Protein AF-A0AAJ2A4G5-F1 (afdb_monomer_lite)

Structure (mmCIF, N/CA/C/O backbone):
data_AF-A0AAJ2A4G5-F1
#
_entry.id   AF-A0AAJ2A4G5-F1
#
loop_
_atom_site.group_PDB
_atom_site.id
_atom_site.type_symbol
_atom_site.label_atom_id
_atom_site.label_alt_id
_atom_site.label_comp_id
_atom_site.label_asym_id
_atom_site.label_entity_id
_atom_site.label_seq_id
_atom_site.pdbx_PDB_ins_code
_atom_site.Cartn_x
_atom_site.Cartn_y
_atom_site.Cartn_z
_atom_site.occupancy
_atom_site.B_iso_or_equiv
_atom_site.auth_seq_id
_atom_site.auth_comp_id
_atom_site.auth_asym_id
_atom_site.auth_atom_id
_atom_site.pdbx_PDB_model_num
ATOM 1 N N . MET A 1 1 ? -7.923 -30.912 -1.054 1.00 37.38 1 MET A N 1
ATOM 2 C CA . MET A 1 1 ? -8.876 -29.777 -1.069 1.00 37.38 1 MET A CA 1
ATOM 3 C C . MET A 1 1 ? -8.161 -28.549 -1.605 1.00 37.38 1 MET A C 1
ATOM 5 O O . MET A 1 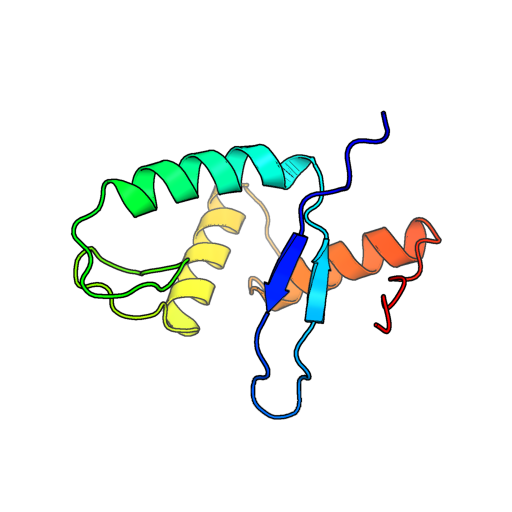1 ? -7.228 -28.082 -0.969 1.00 37.38 1 MET A O 1
ATOM 9 N N . GLY A 1 2 ? -8.506 -28.090 -2.811 1.00 46.69 2 GLY A N 1
ATOM 10 C CA . GLY A 1 2 ? -7.852 -26.931 -3.421 1.00 46.69 2 GLY A CA 1
ATOM 11 C C . GLY A 1 2 ? -8.193 -25.661 -2.647 1.00 46.69 2 GLY A C 1
ATOM 12 O O . GLY A 1 2 ? -9.354 -25.268 -2.614 1.00 46.69 2 GLY A O 1
ATOM 13 N N . SER A 1 3 ? -7.201 -25.038 -2.011 1.00 57.78 3 SER A N 1
ATOM 14 C CA . SER A 1 3 ? -7.369 -23.714 -1.410 1.00 57.78 3 SER A CA 1
ATOM 15 C C . SER A 1 3 ? -7.689 -22.726 -2.532 1.00 57.78 3 SER A C 1
ATOM 17 O O . SER A 1 3 ? -6.828 -22.393 -3.352 1.00 57.78 3 SER A O 1
ATOM 19 N N . ALA A 1 4 ? -8.956 -22.330 -2.642 1.00 71.19 4 ALA A N 1
ATOM 20 C CA . ALA A 1 4 ? -9.364 -21.306 -3.588 1.00 71.19 4 ALA A CA 1
ATOM 21 C C . ALA A 1 4 ? -8.595 -20.022 -3.251 1.00 71.19 4 ALA A C 1
ATOM 23 O O . ALA A 1 4 ? -8.615 -19.572 -2.104 1.00 71.19 4 ALA A O 1
ATOM 24 N N . ARG A 1 5 ? -7.895 -19.439 -4.237 1.00 80.25 5 ARG A N 1
ATOM 25 C CA . ARG A 1 5 ? -7.162 -18.184 -4.017 1.00 80.25 5 ARG A CA 1
ATOM 26 C C . ARG A 1 5 ? -8.133 -17.136 -3.468 1.00 80.25 5 ARG A C 1
ATOM 28 O O . ARG A 1 5 ? -9.171 -16.924 -4.102 1.00 80.25 5 ARG A O 1
ATOM 35 N N . PRO A 1 6 ? -7.812 -16.467 -2.346 1.00 89.69 6 PRO A N 1
ATOM 36 C CA . PRO A 1 6 ? -8.634 -15.382 -1.838 1.00 89.69 6 PRO A CA 1
ATOM 37 C C . PRO A 1 6 ? -8.846 -14.324 -2.920 1.00 89.69 6 PRO A C 1
ATOM 39 O O . PRO A 1 6 ? -7.968 -14.070 -3.745 1.00 89.69 6 PRO A O 1
ATOM 42 N N . THR A 1 7 ? -10.017 -13.700 -2.935 1.00 90.88 7 THR A N 1
ATOM 43 C CA . THR A 1 7 ? -10.351 -12.675 -3.928 1.00 90.88 7 THR A CA 1
ATOM 44 C C . THR A 1 7 ? -10.978 -11.472 -3.244 1.00 90.88 7 THR A C 1
ATOM 46 O O . THR A 1 7 ? -11.808 -11.660 -2.356 1.00 90.88 7 THR A O 1
ATOM 49 N N . ILE A 1 8 ? -10.684 -10.266 -3.723 1.00 89.19 8 ILE A N 1
ATOM 50 C CA . ILE A 1 8 ? -11.461 -9.064 -3.394 1.00 89.19 8 ILE A CA 1
ATOM 51 C C . ILE A 1 8 ? -12.547 -8.836 -4.447 1.00 89.19 8 ILE A C 1
ATOM 53 O O . ILE A 1 8 ? -12.334 -9.097 -5.634 1.00 89.19 8 ILE A O 1
ATOM 57 N N . PHE A 1 9 ? -13.704 -8.333 -4.026 1.00 90.19 9 PHE A N 1
ATOM 58 C CA . PHE A 1 9 ? -14.719 -7.825 -4.943 1.00 90.19 9 PHE A CA 1
ATOM 59 C C . PHE A 1 9 ? -14.536 -6.317 -5.092 1.00 90.19 9 PHE A C 1
ATOM 61 O O . PHE A 1 9 ? -14.483 -5.596 -4.100 1.00 90.19 9 PHE A O 1
ATOM 68 N N . ALA A 1 10 ? -14.379 -5.857 -6.328 1.00 88.00 10 ALA A N 1
ATOM 69 C CA . ALA A 1 10 ? -14.335 -4.442 -6.650 1.00 88.00 10 ALA A CA 1
ATOM 70 C C . ALA A 1 10 ? -15.644 -4.069 -7.340 1.00 88.00 10 ALA A C 1
ATOM 72 O O . ALA A 1 10 ? -15.914 -4.574 -8.434 1.00 88.00 10 ALA A O 1
ATOM 73 N N . ASP A 1 11 ? -16.416 -3.183 -6.711 1.00 88.12 11 ASP A N 1
ATOM 74 C CA . ASP A 1 11 ? -17.655 -2.653 -7.273 1.00 88.12 11 ASP A CA 1
ATOM 75 C C . ASP A 1 11 ? -17.419 -1.886 -8.579 1.00 88.12 11 ASP A C 1
ATOM 77 O O . ASP A 1 11 ? -16.303 -1.461 -8.914 1.00 88.12 11 ASP A O 1
ATOM 81 N N . LYS A 1 12 ? -18.505 -1.698 -9.334 1.00 90.44 12 LYS A N 1
ATOM 82 C CA . LYS A 1 12 ? -18.498 -0.866 -10.537 1.00 90.44 12 LYS A CA 1
ATOM 83 C C . LYS A 1 12 ? -18.083 0.561 -10.167 1.00 90.44 12 LYS A C 1
ATOM 85 O O . LYS A 1 12 ? -18.635 1.161 -9.251 1.00 90.44 12 LYS A O 1
ATOM 90 N N . HIS A 1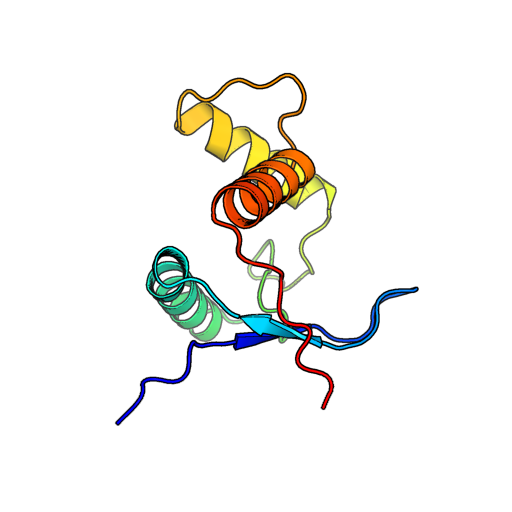 13 ? -17.149 1.130 -10.924 1.00 83.38 13 HIS A N 1
ATOM 91 C CA . HIS A 1 13 ? -16.704 2.508 -10.727 1.00 83.38 13 HIS A CA 1
ATOM 92 C C . HIS A 1 13 ? -16.391 3.176 -12.069 1.00 83.38 13 HIS A C 1
ATOM 94 O O . HIS A 1 13 ? -15.450 2.787 -12.771 1.00 83.38 13 HIS A O 1
ATOM 100 N N . GLY A 1 14 ? -17.193 4.180 -12.434 1.00 85.62 14 GLY A N 1
ATOM 101 C CA . GLY A 1 14 ? -17.143 4.810 -13.755 1.00 85.62 14 GLY A CA 1
ATOM 102 C C . GLY A 1 14 ? -17.315 3.776 -14.875 1.00 85.62 14 GLY A C 1
ATOM 103 O O . GLY A 1 14 ? -18.212 2.935 -14.826 1.00 85.62 14 GLY A O 1
ATOM 104 N N . ALA A 1 15 ? -16.409 3.795 -15.854 1.00 84.75 15 ALA A N 1
ATOM 105 C CA . ALA A 1 15 ? -16.381 2.836 -16.963 1.00 84.75 15 ALA A CA 1
ATOM 106 C C . ALA A 1 15 ? -15.918 1.413 -16.570 1.00 84.75 15 ALA A C 1
ATOM 108 O O . ALA A 1 15 ? -15.940 0.503 -17.397 1.00 84.75 15 ALA A O 1
ATOM 109 N N . ARG A 1 16 ? -15.458 1.188 -15.329 1.00 86.44 16 ARG A N 1
ATOM 110 C CA . ARG A 1 16 ? -14.971 -0.127 -14.884 1.00 86.44 16 ARG A CA 1
ATOM 111 C C . ARG A 1 16 ? -16.120 -0.958 -14.328 1.00 86.44 16 ARG A C 1
ATOM 113 O O . ARG A 1 16 ? -16.725 -0.565 -13.335 1.00 86.44 16 ARG A O 1
ATOM 120 N N . ILE A 1 17 ? -16.362 -2.124 -14.929 1.00 89.69 17 ILE A N 1
ATOM 121 C CA . ILE A 1 17 ? -17.341 -3.103 -14.438 1.00 89.69 17 ILE A CA 1
ATOM 122 C C . ILE A 1 17 ? -16.908 -3.724 -13.103 1.00 89.69 17 ILE A C 1
ATOM 124 O O . ILE A 1 17 ? -15.707 -3.793 -12.795 1.00 89.69 17 ILE A O 1
ATOM 128 N N . ALA A 1 18 ? -17.900 -4.193 -12.345 1.00 91.94 18 ALA A N 1
ATOM 129 C CA . ALA A 1 18 ? -17.670 -4.961 -11.132 1.00 91.94 18 ALA A CA 1
ATOM 130 C C . ALA A 1 18 ? -16.902 -6.248 -11.462 1.00 91.94 18 ALA A C 1
ATOM 132 O O . ALA A 1 18 ? -17.116 -6.860 -12.510 1.00 91.94 18 ALA A O 1
ATOM 133 N N . ARG A 1 19 ? -15.959 -6.636 -10.602 1.00 91.69 19 ARG A N 1
ATOM 134 C CA . ARG A 1 19 ? -15.117 -7.816 -10.841 1.00 91.69 19 ARG A CA 1
ATOM 135 C C . ARG A 1 19 ? -14.557 -8.396 -9.555 1.00 91.69 19 ARG A C 1
ATOM 137 O O . ARG A 1 19 ? -14.273 -7.669 -8.604 1.00 91.69 19 ARG A O 1
ATOM 144 N N . ARG A 1 20 ? -14.287 -9.700 -9.580 1.00 91.31 20 ARG A N 1
ATOM 145 C CA . ARG A 1 20 ? -13.436 -10.358 -8.584 1.00 91.31 20 ARG A CA 1
ATOM 146 C C . ARG A 1 20 ? -11.977 -10.238 -9.007 1.00 91.31 20 ARG A C 1
ATOM 148 O O . ARG A 1 20 ? -11.635 -10.532 -10.150 1.00 91.31 20 ARG A O 1
ATOM 155 N N . VAL A 1 21 ? -11.122 -9.803 -8.091 1.00 88.94 21 VAL A N 1
ATOM 156 C CA . VAL A 1 21 ? -9.674 -9.723 -8.299 1.00 88.94 21 VAL A CA 1
ATOM 157 C C . VAL A 1 21 ? -9.011 -10.750 -7.382 1.00 88.94 21 VAL A C 1
ATOM 159 O O . VAL A 1 21 ? -9.208 -10.668 -6.167 1.00 88.94 21 VAL A O 1
ATOM 162 N N . PRO A 1 22 ? -8.261 -11.727 -7.922 1.00 89.94 22 PRO A N 1
ATOM 163 C CA . PRO A 1 22 ? -7.518 -12.665 -7.094 1.00 89.94 22 PRO A CA 1
ATOM 164 C C . PRO A 1 22 ? -6.410 -11.943 -6.328 1.00 89.94 22 PRO A C 1
ATOM 166 O O . PRO A 1 22 ? -5.745 -11.054 -6.860 1.00 89.94 22 PRO A O 1
ATOM 169 N N . ILE A 1 23 ? -6.226 -12.340 -5.076 1.00 89.81 23 ILE A N 1
ATOM 170 C CA . ILE A 1 23 ? -5.158 -11.875 -4.200 1.00 89.81 23 ILE A CA 1
ATOM 171 C C . ILE A 1 23 ? -3.999 -12.861 -4.346 1.00 89.81 23 ILE A C 1
ATOM 173 O O . ILE A 1 23 ? -4.173 -14.072 -4.196 1.00 89.81 23 ILE A O 1
ATOM 177 N N . GLU A 1 24 ? -2.816 -12.345 -4.665 1.00 88.00 24 GLU A N 1
ATOM 178 C CA . GLU A 1 24 ? -1.599 -13.154 -4.695 1.00 88.00 24 GLU A CA 1
ATOM 179 C C . GLU A 1 24 ? -1.138 -13.486 -3.273 1.00 88.00 24 GLU A C 1
ATOM 181 O O . GLU A 1 24 ? -1.289 -12.679 -2.358 1.00 88.00 24 GLU A O 1
ATOM 186 N N . MET A 1 25 ? -0.552 -14.673 -3.091 1.00 87.75 25 MET A N 1
ATOM 187 C CA . MET A 1 25 ? -0.259 -15.225 -1.760 1.00 87.75 25 MET A CA 1
ATOM 188 C C . MET A 1 25 ? 0.600 -14.305 -0.890 1.00 87.75 25 MET A C 1
ATOM 190 O O . MET A 1 25 ? 0.344 -14.196 0.304 1.00 87.75 25 MET A O 1
ATOM 194 N N . PHE A 1 26 ? 1.556 -13.583 -1.487 1.00 86.88 26 PHE A N 1
ATOM 195 C CA . PHE A 1 26 ? 2.414 -12.645 -0.756 1.00 86.88 26 PHE A CA 1
ATOM 196 C C . PHE A 1 26 ? 1.637 -11.492 -0.094 1.00 86.88 26 PHE A C 1
ATOM 198 O O . PHE A 1 26 ? 2.134 -10.878 0.843 1.00 86.88 26 PHE A O 1
ATOM 205 N N . ALA A 1 27 ? 0.433 -11.174 -0.581 1.00 89.81 27 ALA A N 1
ATOM 206 C CA . ALA A 1 27 ? -0.391 -10.080 -0.075 1.00 89.81 27 ALA A CA 1
ATOM 207 C C . ALA A 1 27 ? -1.440 -10.536 0.951 1.00 89.81 27 ALA A C 1
ATOM 209 O O . ALA A 1 27 ? -2.042 -9.694 1.614 1.00 89.81 27 ALA A O 1
ATOM 210 N N . VAL A 1 28 ? -1.687 -11.846 1.076 1.00 90.75 28 VAL A N 1
ATOM 211 C CA . VAL A 1 28 ? -2.775 -12.381 1.911 1.00 90.75 28 VAL A CA 1
ATOM 212 C C . VAL A 1 28 ? -2.564 -12.034 3.383 1.00 90.75 28 VAL A C 1
ATOM 214 O O . VAL A 1 28 ? -3.474 -11.493 4.006 1.00 90.75 28 VAL A O 1
ATOM 217 N N . GLU A 1 29 ? -1.372 -12.288 3.920 1.00 90.75 29 GLU A N 1
ATOM 218 C CA . GLU A 1 29 ? -1.090 -12.065 5.345 1.00 90.75 29 GLU A CA 1
ATOM 219 C C . GLU A 1 29 ? -1.096 -10.577 5.711 1.00 90.75 29 GLU A C 1
ATOM 221 O O . GLU A 1 29 ? -1.691 -10.187 6.713 1.00 90.75 29 GLU A O 1
ATOM 226 N N . VAL A 1 30 ? -0.551 -9.718 4.844 1.00 90.75 30 VAL A N 1
ATOM 227 C CA . VAL A 1 30 ? -0.578 -8.259 5.043 1.00 90.75 30 VAL A CA 1
ATOM 228 C C . VAL A 1 30 ? -2.016 -7.731 5.050 1.00 90.75 30 VAL A C 1
ATOM 230 O O . VAL A 1 30 ? -2.374 -6.906 5.890 1.00 90.75 30 VAL A O 1
ATOM 233 N N . LEU A 1 31 ? -2.869 -8.218 4.142 1.00 90.50 31 LEU A N 1
ATOM 234 C CA . LEU A 1 31 ? -4.277 -7.818 4.096 1.00 90.50 31 LEU A CA 1
ATOM 235 C C . LEU A 1 31 ? -5.075 -8.331 5.297 1.00 90.50 31 LEU A C 1
ATOM 237 O O . LEU A 1 31 ? -5.972 -7.628 5.752 1.00 90.50 31 LEU A O 1
ATOM 241 N N . ARG A 1 32 ? -4.762 -9.525 5.812 1.00 90.75 32 ARG A N 1
ATOM 242 C CA . ARG A 1 32 ? -5.378 -10.063 7.034 1.00 90.75 32 ARG A CA 1
ATOM 243 C C . ARG A 1 32 ? -5.032 -9.216 8.250 1.00 90.75 32 ARG A C 1
ATOM 245 O O . ARG A 1 32 ? -5.949 -8.723 8.896 1.00 90.75 32 ARG A O 1
ATOM 252 N N . ALA A 1 33 ? -3.745 -8.960 8.478 1.00 91.62 33 ALA A N 1
ATOM 253 C CA . ALA A 1 33 ? -3.294 -8.111 9.579 1.00 91.62 33 ALA A CA 1
ATOM 254 C C . ALA A 1 33 ? -3.951 -6.722 9.521 1.00 91.62 33 ALA A C 1
ATOM 256 O O . ALA A 1 33 ? -4.483 -6.229 10.511 1.00 91.62 33 ALA A O 1
ATOM 257 N N . TYR A 1 34 ? -4.010 -6.123 8.327 1.00 89.56 34 TYR A N 1
ATOM 258 C CA . TYR A 1 34 ? -4.693 -4.847 8.142 1.00 89.56 34 TYR A CA 1
ATOM 259 C C . TYR A 1 34 ? -6.201 -4.920 8.428 1.00 89.56 34 TYR A C 1
ATOM 261 O O . TYR A 1 34 ? -6.759 -3.998 9.018 1.00 89.56 34 TYR A O 1
ATOM 269 N N . LEU A 1 35 ? -6.880 -5.991 8.007 1.00 88.81 35 LEU A N 1
ATOM 270 C CA . LEU A 1 35 ? -8.308 -6.193 8.267 1.00 88.81 35 LEU A CA 1
ATOM 271 C C . LEU A 1 35 ? -8.615 -6.318 9.760 1.00 88.81 35 LEU A C 1
ATOM 273 O O . LEU A 1 35 ? -9.637 -5.794 10.202 1.00 88.81 35 LEU A O 1
ATOM 277 N N . ASP A 1 36 ? -7.755 -6.988 10.521 1.00 90.44 36 ASP A N 1
ATOM 278 C CA . ASP A 1 36 ? -7.938 -7.160 11.961 1.00 90.44 36 ASP A CA 1
ATOM 279 C C . ASP A 1 36 ? -7.802 -5.818 12.696 1.00 90.44 36 ASP A C 1
ATOM 281 O O . ASP A 1 36 ? -8.702 -5.437 13.448 1.00 90.44 36 ASP A O 1
ATOM 285 N N . GLU A 1 37 ? -6.785 -5.021 12.357 1.00 88.06 37 GLU A N 1
ATOM 286 C CA . GLU A 1 37 ? -6.645 -3.638 12.846 1.00 88.06 37 GLU A CA 1
ATOM 287 C C . GLU A 1 37 ? -7.809 -2.739 12.401 1.00 88.06 37 GLU A C 1
ATOM 289 O O . GLU A 1 37 ? -8.336 -1.905 13.139 1.00 88.06 37 GLU A O 1
ATOM 294 N N . ARG A 1 38 ? -8.284 -2.915 11.166 1.00 85.56 38 ARG A N 1
ATOM 295 C CA . ARG A 1 38 ? -9.406 -2.137 10.638 1.00 85.56 38 ARG A CA 1
ATOM 296 C C . ARG A 1 38 ? -10.717 -2.432 11.370 1.00 85.56 38 ARG A C 1
ATOM 298 O O . ARG A 1 38 ? -11.560 -1.534 11.458 1.00 85.56 38 ARG A O 1
ATOM 305 N N . ARG A 1 39 ? -10.905 -3.666 11.848 1.00 86.50 39 ARG A N 1
ATOM 306 C CA . ARG A 1 39 ? -12.080 -4.110 12.616 1.00 86.50 39 ARG A CA 1
ATOM 307 C C . ARG A 1 39 ? -12.052 -3.620 14.059 1.00 86.50 39 ARG A C 1
ATOM 309 O O . ARG A 1 39 ? -13.116 -3.334 14.599 1.00 86.50 39 ARG A O 1
ATOM 316 N N . SER A 1 40 ? -10.871 -3.509 14.666 1.00 85.94 40 SER A N 1
ATOM 317 C CA . SER A 1 40 ? -10.718 -2.966 16.023 1.00 85.94 40 SER A CA 1
ATOM 318 C C . SER A 1 40 ? -10.919 -1.442 16.068 1.00 85.94 40 SER A C 1
ATOM 320 O O . SER A 1 40 ? -11.310 -0.885 17.096 1.00 85.94 40 SER A O 1
ATOM 322 N N . MET A 1 41 ? -10.716 -0.753 14.941 1.00 83.75 41 MET A N 1
ATOM 323 C CA . MET A 1 41 ? -10.892 0.693 14.829 1.00 83.75 41 MET A CA 1
ATOM 324 C C . MET A 1 41 ? -12.369 1.117 14.877 1.00 83.75 41 MET A C 1
ATOM 326 O O . MET A 1 41 ? -13.171 0.757 14.011 1.00 83.75 41 MET A O 1
ATOM 330 N N . LYS A 1 42 ? -12.714 2.004 15.823 1.00 78.94 42 LYS A N 1
ATOM 331 C CA . LYS A 1 42 ? -13.996 2.728 15.818 1.00 78.94 42 LYS A CA 1
ATOM 332 C C . LYS A 1 42 ? -14.017 3.723 14.660 1.00 78.94 42 LYS A C 1
ATOM 334 O O . LYS A 1 42 ? -13.545 4.848 14.780 1.00 78.94 42 LYS A O 1
ATOM 339 N N . CYS A 1 43 ? -14.551 3.283 13.532 1.00 75.81 43 CYS A N 1
ATOM 340 C CA . CYS A 1 43 ? -14.627 4.043 12.297 1.00 75.81 43 CYS A CA 1
ATOM 341 C C . CYS A 1 43 ? -16.071 4.020 11.793 1.00 75.81 43 CYS A C 1
ATOM 343 O O . CYS A 1 43 ? -16.665 2.953 11.660 1.00 75.81 43 CYS A O 1
ATOM 345 N N . ALA A 1 44 ? -16.634 5.194 11.501 1.00 74.25 44 ALA A N 1
ATOM 346 C CA . ALA A 1 44 ? -18.036 5.336 11.098 1.00 74.25 44 ALA A CA 1
ATOM 347 C C . ALA A 1 44 ? -18.349 4.773 9.697 1.00 74.25 44 ALA A C 1
ATOM 349 O O . ALA A 1 44 ? -19.505 4.751 9.285 1.00 74.25 44 ALA A O 1
ATOM 350 N N . THR A 1 45 ? -17.335 4.347 8.940 1.00 79.12 45 THR A N 1
ATOM 351 C CA . THR A 1 45 ? -17.503 3.838 7.576 1.00 79.12 45 THR A CA 1
ATOM 352 C C . THR A 1 45 ? -17.116 2.369 7.470 1.00 79.12 45 THR A C 1
ATOM 354 O O . THR A 1 45 ? -16.401 1.832 8.313 1.00 79.12 45 THR A O 1
ATOM 357 N N . SER A 1 46 ? -17.558 1.713 6.398 1.00 78.94 46 SER A N 1
ATOM 358 C CA . SER A 1 46 ? -17.204 0.331 6.047 1.00 78.94 46 SER A CA 1
ATOM 359 C C . SER A 1 46 ? -16.082 0.238 5.002 1.00 78.94 46 SER A C 1
ATOM 361 O O . SER A 1 46 ? -15.785 -0.847 4.506 1.00 78.94 46 SER A O 1
ATOM 363 N N . TRP A 1 47 ? -15.432 1.359 4.661 1.00 81.50 47 TRP A N 1
ATOM 364 C CA . TRP A 1 47 ? -14.329 1.370 3.697 1.00 81.50 47 TRP A CA 1
ATOM 365 C C . TRP A 1 47 ? -13.163 0.522 4.191 1.00 81.50 47 TRP A C 1
ATOM 367 O O . TRP A 1 47 ? -12.727 0.687 5.334 1.00 81.50 47 TRP A O 1
ATOM 377 N N . LEU A 1 48 ? -12.632 -0.330 3.306 1.00 81.06 48 LEU A N 1
ATOM 378 C CA . LEU A 1 48 ? -11.460 -1.146 3.610 1.00 81.06 48 LEU A CA 1
ATOM 379 C C . LEU A 1 48 ? -10.272 -0.243 3.952 1.00 81.06 48 LEU A C 1
ATOM 381 O O . LEU A 1 48 ? -9.758 -0.324 5.058 1.00 81.06 48 LEU A O 1
ATOM 385 N N . PHE A 1 49 ? -9.914 0.680 3.054 1.00 81.25 49 PHE A N 1
ATOM 386 C CA . PHE A 1 49 ? -8.816 1.624 3.262 1.00 81.25 49 PHE A CA 1
ATOM 387 C C . PHE A 1 49 ? -9.324 2.996 3.713 1.00 81.25 49 PHE A C 1
ATOM 389 O O . PHE A 1 49 ? -10.032 3.686 2.975 1.00 81.25 49 PHE A O 1
ATOM 396 N N . VAL A 1 50 ? -8.918 3.409 4.911 1.00 77.38 50 VAL A N 1
ATOM 397 C CA . VAL A 1 50 ? -9.232 4.719 5.504 1.00 77.38 50 VAL A CA 1
ATOM 398 C C . VAL A 1 50 ? -7.945 5.461 5.854 1.00 77.38 50 VAL A C 1
ATOM 400 O O . VAL A 1 50 ? -6.929 4.842 6.161 1.00 77.38 50 VAL A O 1
ATOM 403 N N . THR A 1 51 ? -7.960 6.792 5.787 1.00 70.19 51 THR A N 1
ATOM 404 C CA . THR A 1 51 ? -6.768 7.616 6.087 1.00 70.19 51 THR A CA 1
ATOM 405 C C . THR A 1 51 ? -6.590 7.934 7.561 1.00 70.19 51 THR A C 1
ATOM 407 O O . THR A 1 51 ? -5.487 8.267 7.980 1.00 70.19 51 THR A O 1
ATOM 410 N N . THR A 1 52 ? -7.674 7.889 8.327 1.00 65.50 52 THR A N 1
ATOM 411 C CA . THR A 1 52 ? -7.754 8.344 9.718 1.00 65.50 52 THR A CA 1
ATOM 412 C C . THR A 1 52 ? -8.894 7.613 10.427 1.00 65.50 52 THR A C 1
ATOM 414 O O . THR A 1 52 ? -9.838 7.165 9.775 1.00 65.50 52 THR A O 1
ATOM 417 N N . ALA A 1 53 ? -8.866 7.577 11.764 1.00 61.78 53 ALA A N 1
ATOM 418 C CA . ALA A 1 53 ? -9.955 7.034 12.589 1.00 61.78 53 ALA A CA 1
ATOM 419 C C . ALA A 1 53 ? -11.322 7.705 12.332 1.00 61.78 53 ALA A C 1
ATOM 421 O O . ALA A 1 53 ? -12.366 7.107 12.562 1.00 61.78 53 ALA A O 1
ATOM 422 N N . SER A 1 54 ? -11.332 8.919 11.764 1.00 64.94 54 SER A N 1
ATOM 423 C CA . SER A 1 54 ? -12.554 9.601 11.312 1.00 64.94 54 SER A CA 1
ATOM 424 C C . SER A 1 54 ? -13.236 8.955 10.096 1.00 64.94 54 SER A C 1
ATOM 426 O O . SER A 1 54 ? -14.287 9.425 9.667 1.00 64.94 54 SER A O 1
ATOM 428 N N . GLY A 1 55 ? -12.658 7.897 9.517 1.00 66.62 55 GLY A N 1
ATOM 429 C CA . GLY A 1 55 ? -13.312 7.046 8.521 1.00 66.62 55 GLY A CA 1
ATOM 430 C C . GLY A 1 55 ? -13.482 7.647 7.136 1.00 66.62 55 GLY A C 1
ATOM 431 O O . GLY A 1 55 ? -14.192 7.077 6.305 1.00 66.62 55 GLY A O 1
ATOM 432 N N . LYS A 1 56 ? -12.824 8.775 6.859 1.00 76.06 56 LYS A N 1
ATOM 433 C CA . LYS A 1 56 ? -12.826 9.377 5.526 1.00 76.06 56 LYS A CA 1
ATOM 434 C C . LYS A 1 56 ? -12.145 8.436 4.519 1.00 76.06 56 LYS A C 1
ATOM 436 O O . LYS A 1 56 ? -11.129 7.815 4.857 1.00 76.06 56 LYS A O 1
ATOM 441 N N . PRO A 1 57 ? -12.683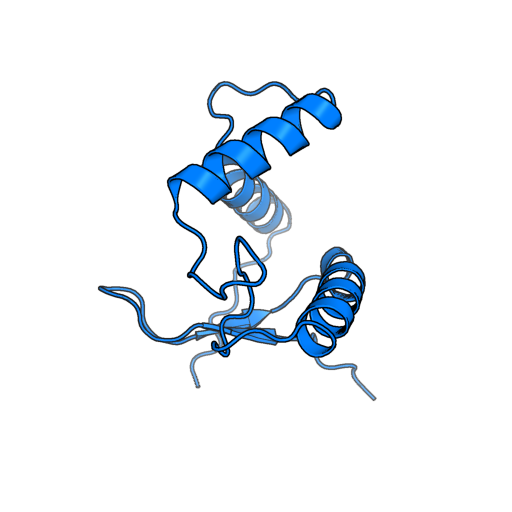 8.330 3.289 1.00 74.62 57 PRO A N 1
ATOM 442 C CA . PRO A 1 57 ? -12.067 7.518 2.252 1.00 74.62 57 PRO A CA 1
ATOM 443 C C . PRO A 1 57 ? -10.677 8.061 1.926 1.00 74.62 57 PRO A C 1
ATOM 445 O O . PRO A 1 57 ? -10.447 9.276 1.938 1.00 74.62 57 PRO A O 1
ATOM 448 N N . MET A 1 58 ? -9.753 7.158 1.607 1.00 81.81 58 MET A N 1
ATOM 449 C CA . MET A 1 58 ? -8.420 7.560 1.184 1.00 81.81 58 MET A CA 1
ATOM 450 C C . MET A 1 58 ? -8.472 8.353 -0.117 1.00 81.81 58 MET A C 1
ATOM 452 O O . MET A 1 58 ? -8.942 7.863 -1.144 1.00 81.81 58 MET A O 1
ATOM 456 N N . ARG A 1 59 ? -7.970 9.592 -0.069 1.00 84.00 59 ARG A N 1
ATOM 457 C CA . ARG A 1 59 ? -7.844 10.435 -1.258 1.00 84.00 59 ARG A CA 1
ATOM 458 C C . ARG A 1 59 ? -6.728 9.899 -2.165 1.00 84.00 59 ARG A C 1
ATOM 460 O O . ARG A 1 59 ? -5.712 9.434 -1.641 1.00 84.00 59 ARG A O 1
ATOM 467 N N . PRO A 1 60 ? -6.866 10.010 -3.499 1.00 83.12 60 PRO A N 1
ATOM 468 C CA . PRO A 1 60 ? -5.825 9.598 -4.441 1.00 83.12 60 PRO A CA 1
ATOM 469 C C . PRO A 1 60 ? -4.449 10.209 -4.141 1.00 83.12 60 PRO A C 1
ATOM 471 O O . PRO A 1 60 ? -3.451 9.493 -4.170 1.00 83.12 60 PRO A O 1
ATOM 474 N N . ASP A 1 61 ? -4.396 11.488 -3.764 1.00 86.00 61 ASP A N 1
ATOM 475 C CA . ASP A 1 61 ? -3.137 12.175 -3.442 1.00 86.00 61 ASP A CA 1
ATOM 476 C C . ASP A 1 61 ? -2.479 11.611 -2.181 1.00 86.00 61 ASP A C 1
ATOM 478 O O . ASP A 1 61 ? -1.263 11.448 -2.118 1.00 86.00 61 ASP A O 1
ATOM 482 N N . THR A 1 62 ? -3.282 11.239 -1.179 1.00 85.88 62 THR A N 1
ATOM 483 C CA . THR A 1 62 ? -2.767 10.586 0.027 1.00 85.88 62 THR A CA 1
ATOM 484 C C . THR A 1 62 ? -2.177 9.222 -0.306 1.00 85.88 62 THR A C 1
ATOM 486 O O . THR A 1 62 ? -1.103 8.890 0.190 1.00 85.88 62 THR A O 1
ATOM 489 N N . LEU A 1 63 ? -2.831 8.447 -1.177 1.00 84.94 63 LEU A N 1
ATOM 490 C CA . LEU A 1 63 ? -2.279 7.181 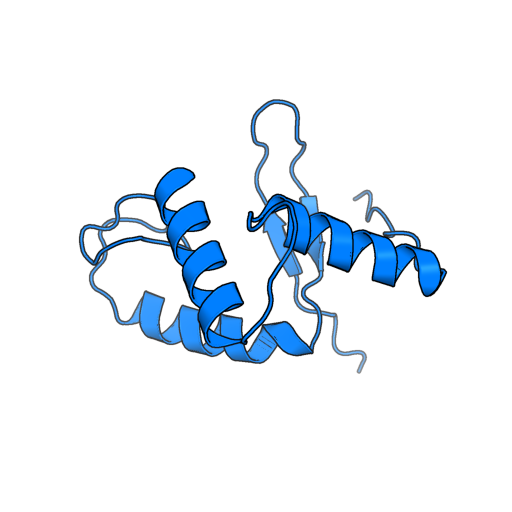-1.658 1.00 84.94 63 LEU A CA 1
ATOM 491 C C . LEU A 1 63 ? -0.960 7.400 -2.411 1.00 84.94 63 LEU A C 1
ATOM 493 O O . LEU A 1 63 ? -0.009 6.657 -2.186 1.00 84.94 63 LEU A O 1
ATOM 497 N N . LEU A 1 64 ? -0.886 8.424 -3.267 1.00 88.94 64 LEU A N 1
ATOM 498 C CA . LEU A 1 64 ? 0.335 8.778 -3.989 1.00 88.94 64 LEU A CA 1
ATOM 499 C C . LEU A 1 64 ? 1.488 9.072 -3.024 1.00 88.94 64 LEU A C 1
ATOM 501 O O . LEU A 1 64 ? 2.549 8.475 -3.167 1.00 88.94 64 LEU A O 1
ATOM 505 N N . ILE A 1 65 ? 1.261 9.917 -2.014 1.00 89.69 65 ILE A N 1
ATOM 506 C CA . ILE A 1 65 ? 2.265 10.251 -0.993 1.00 89.69 65 ILE A CA 1
ATOM 507 C C . ILE A 1 65 ? 2.732 8.994 -0.250 1.00 89.69 65 ILE A C 1
ATOM 509 O O . ILE A 1 65 ? 3.932 8.790 -0.088 1.00 89.69 65 ILE A O 1
ATOM 513 N N . ARG A 1 66 ? 1.801 8.127 0.172 1.00 89.25 66 ARG A N 1
ATOM 514 C CA . ARG A 1 66 ? 2.136 6.890 0.899 1.00 89.25 66 ARG A CA 1
ATOM 515 C C . ARG A 1 66 ? 2.931 5.907 0.044 1.00 89.25 66 ARG A C 1
ATOM 517 O O . ARG A 1 66 ? 3.883 5.319 0.543 1.00 89.25 66 ARG A O 1
ATOM 524 N N . VAL A 1 67 ? 2.577 5.751 -1.232 1.00 89.06 67 VAL A N 1
ATOM 525 C CA . VAL A 1 6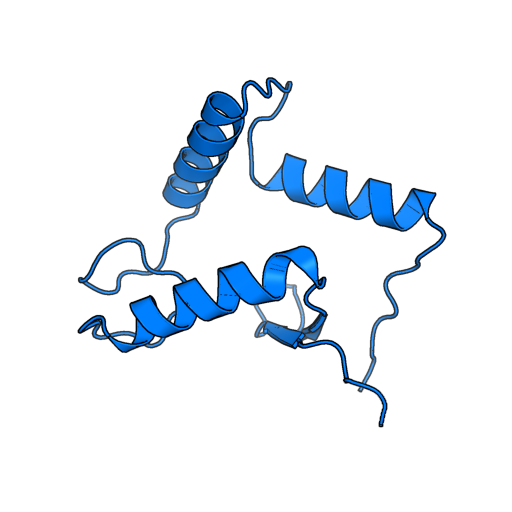7 ? 3.334 4.904 -2.166 1.00 89.06 67 VAL A CA 1
ATOM 526 C C . VAL A 1 67 ? 4.735 5.459 -2.390 1.00 89.06 67 VAL A C 1
ATOM 528 O O . VAL A 1 67 ? 5.691 4.691 -2.370 1.00 89.06 67 VAL A O 1
ATOM 531 N N . ARG A 1 68 ? 4.868 6.777 -2.563 1.00 90.81 68 ARG A N 1
ATOM 532 C CA . ARG A 1 68 ? 6.167 7.424 -2.761 1.00 90.81 68 ARG A CA 1
ATOM 533 C C . ARG A 1 68 ? 7.089 7.204 -1.564 1.00 90.81 68 ARG A C 1
ATOM 535 O O . ARG A 1 68 ? 8.201 6.725 -1.738 1.00 90.81 68 ARG A O 1
ATOM 542 N N . ALA A 1 69 ? 6.588 7.459 -0.355 1.00 90.81 69 ALA A N 1
ATOM 543 C CA . ALA A 1 69 ? 7.332 7.223 0.881 1.00 90.81 69 ALA A CA 1
ATOM 544 C C . ALA A 1 69 ? 7.806 5.763 1.001 1.00 90.81 69 ALA A C 1
ATOM 546 O O . ALA A 1 69 ? 8.987 5.526 1.224 1.00 90.81 69 ALA A O 1
ATOM 547 N N . ALA A 1 70 ? 6.923 4.792 0.748 1.00 89.06 70 ALA A N 1
ATOM 548 C CA . ALA A 1 70 ? 7.277 3.374 0.811 1.00 89.06 70 ALA A CA 1
ATOM 549 C C . ALA A 1 70 ? 8.340 2.960 -0.227 1.00 89.06 70 ALA A C 1
ATOM 551 O O . ALA A 1 70 ? 9.170 2.097 0.051 1.00 89.06 70 ALA A O 1
ATOM 552 N N . LEU A 1 71 ? 8.332 3.556 -1.427 1.00 89.69 71 LEU A N 1
ATOM 553 C CA . LEU A 1 71 ? 9.373 3.315 -2.434 1.00 89.69 71 LEU A CA 1
ATOM 554 C C . LEU A 1 71 ? 10.727 3.869 -1.977 1.00 89.69 71 LEU A C 1
ATOM 556 O O . LEU A 1 71 ? 11.728 3.160 -2.068 1.00 89.69 71 LEU A O 1
ATOM 560 N N . HIS A 1 72 ? 10.747 5.085 -1.427 1.00 90.94 72 HIS A N 1
ATOM 561 C CA . HIS A 1 72 ? 11.963 5.684 -0.878 1.00 90.94 72 HIS A CA 1
ATOM 562 C C . HIS A 1 72 ? 12.525 4.892 0.307 1.00 90.94 72 HIS A C 1
ATOM 564 O O . HIS A 1 72 ? 13.723 4.639 0.338 1.00 90.94 72 HIS A O 1
ATOM 570 N N . GLU A 1 73 ? 11.682 4.455 1.246 1.00 92.94 73 GLU A N 1
ATOM 571 C CA . GLU A 1 73 ? 12.094 3.606 2.378 1.00 92.94 73 GLU A CA 1
ATOM 572 C C . GLU A 1 73 ? 12.697 2.272 1.912 1.00 92.94 73 GLU A C 1
ATOM 574 O O . GLU A 1 73 ? 13.618 1.746 2.532 1.00 92.94 73 GLU A O 1
ATOM 579 N N . ALA A 1 74 ? 12.222 1.746 0.782 1.00 88.31 74 ALA A N 1
ATOM 580 C CA . ALA A 1 74 ? 12.783 0.563 0.140 1.00 88.31 74 ALA A CA 1
ATOM 581 C C . ALA A 1 74 ? 14.044 0.851 -0.705 1.00 88.31 74 ALA A C 1
ATOM 583 O O . ALA A 1 74 ? 14.531 -0.055 -1.382 1.00 88.31 74 ALA A O 1
ATOM 584 N N . ASN A 1 75 ? 14.567 2.085 -0.697 1.00 89.19 75 ASN A N 1
ATOM 585 C CA . ASN A 1 75 ? 15.660 2.563 -1.555 1.00 89.19 75 ASN A CA 1
ATOM 586 C C . ASN A 1 75 ? 15.413 2.324 -3.056 1.00 89.19 75 ASN A C 1
ATOM 588 O O . ASN A 1 75 ? 16.336 2.069 -3.830 1.00 89.19 75 ASN A O 1
ATOM 592 N N . LEU A 1 76 ? 14.152 2.398 -3.482 1.00 83.31 76 LEU A N 1
ATOM 593 C CA . LEU A 1 76 ? 13.751 2.265 -4.876 1.00 83.31 76 LEU A CA 1
ATOM 594 C C . LEU A 1 76 ? 13.502 3.652 -5.462 1.00 83.31 76 LEU A C 1
ATOM 596 O O . LEU A 1 76 ? 12.608 4.361 -5.011 1.00 83.31 76 LEU A O 1
ATOM 600 N N . SER A 1 77 ? 14.248 4.003 -6.509 1.00 81.44 77 SER A N 1
ATOM 601 C CA . SER A 1 77 ? 13.989 5.203 -7.308 1.00 81.44 77 SER A CA 1
ATOM 602 C C . SER A 1 77 ? 13.517 4.817 -8.706 1.00 81.44 77 SER A C 1
ATOM 604 O O . SER A 1 77 ? 14.035 3.880 -9.322 1.00 81.44 77 SER A O 1
ATOM 606 N N . ALA A 1 78 ? 12.504 5.521 -9.203 1.00 77.75 78 ALA A N 1
ATOM 607 C CA . ALA A 1 78 ? 11.958 5.310 -10.536 1.00 77.75 78 ALA A CA 1
ATOM 608 C C . ALA A 1 78 ? 11.512 6.640 -11.167 1.00 77.75 78 ALA A C 1
ATOM 610 O O . ALA A 1 78 ? 11.144 7.562 -10.449 1.00 77.75 78 ALA A O 1
ATOM 611 N N . PRO A 1 79 ? 11.440 6.737 -12.509 1.00 77.81 79 PRO A N 1
ATOM 612 C CA . PRO A 1 79 ? 10.973 7.956 -13.182 1.00 77.81 79 PRO A CA 1
ATOM 613 C C . PRO A 1 79 ? 9.530 8.371 -12.836 1.00 77.81 79 PRO A C 1
ATOM 615 O O . PRO A 1 79 ? 9.147 9.517 -13.048 1.00 77.81 79 PRO A O 1
ATOM 618 N N . ASP A 1 80 ? 8.712 7.435 -12.346 1.00 81.19 80 ASP A N 1
ATOM 619 C CA . ASP A 1 80 ? 7.334 7.668 -11.907 1.00 81.19 80 ASP A CA 1
ATOM 620 C C . ASP A 1 80 ? 7.088 6.921 -10.593 1.00 81.19 80 ASP A C 1
ATOM 622 O O . ASP A 1 80 ? 6.775 5.735 -10.594 1.00 81.19 80 ASP A O 1
ATOM 626 N N . GLU A 1 81 ? 7.223 7.595 -9.457 1.00 85.81 81 GLU A N 1
ATOM 627 C CA . GLU A 1 81 ? 6.969 7.010 -8.137 1.00 85.81 81 GLU A CA 1
ATOM 628 C C . GLU A 1 81 ? 5.491 7.192 -7.762 1.00 85.81 81 GLU A C 1
ATOM 630 O O . GLU A 1 81 ? 5.101 8.018 -6.929 1.00 85.81 81 GLU A O 1
ATOM 635 N N . SER A 1 82 ? 4.633 6.447 -8.459 1.00 86.69 82 SER A N 1
ATOM 636 C CA . SER A 1 82 ? 3.181 6.498 -8.291 1.00 86.69 82 SER A CA 1
ATOM 637 C C . SER A 1 82 ? 2.546 5.105 -8.253 1.00 86.69 82 SER A C 1
ATOM 639 O O . SER A 1 82 ? 3.159 4.116 -8.668 1.00 86.69 82 SER A O 1
ATOM 641 N N . PRO A 1 83 ? 1.270 4.984 -7.833 1.00 85.88 83 PRO A N 1
ATOM 642 C CA . PRO A 1 83 ? 0.545 3.712 -7.894 1.00 85.88 83 PRO A CA 1
ATOM 643 C C . PRO A 1 83 ? 0.520 3.084 -9.299 1.00 85.88 83 PRO A C 1
ATOM 645 O O . PRO A 1 83 ? 0.382 1.865 -9.446 1.00 85.88 83 PRO A O 1
ATOM 648 N N . ARG A 1 84 ? 0.666 3.901 -10.353 1.00 88.25 84 ARG A N 1
ATOM 649 C CA . ARG A 1 84 ? 0.725 3.432 -11.740 1.00 88.25 84 ARG A CA 1
ATOM 650 C C . ARG A 1 84 ? 1.974 2.592 -12.003 1.00 88.25 84 ARG A C 1
ATOM 652 O O . ARG A 1 84 ? 1.862 1.585 -12.701 1.00 88.25 84 ARG A O 1
ATOM 659 N N . LEU A 1 85 ? 3.119 2.943 -11.414 1.00 88.81 85 LEU A N 1
ATOM 660 C CA . LEU A 1 85 ? 4.337 2.136 -11.502 1.00 88.81 85 LEU A CA 1
ATOM 661 C C . LEU A 1 85 ? 4.109 0.739 -10.932 1.00 88.81 85 LEU A C 1
ATOM 663 O O . LEU A 1 85 ? 4.389 -0.243 -11.614 1.00 88.81 85 LEU A O 1
ATOM 667 N N . LEU A 1 86 ? 3.529 0.642 -9.731 1.00 88.00 86 LEU A N 1
ATOM 668 C CA . LEU A 1 86 ? 3.233 -0.646 -9.093 1.00 88.00 86 LEU A CA 1
ATOM 669 C C . LEU A 1 86 ? 2.344 -1.520 -9.985 1.00 88.00 86 LEU A C 1
ATOM 671 O O . LEU A 1 86 ? 2.645 -2.694 -10.219 1.00 88.00 86 LEU A O 1
ATOM 675 N N . ARG A 1 87 ? 1.284 -0.932 -10.553 1.00 87.38 87 ARG A N 1
ATOM 676 C CA . ARG A 1 87 ? 0.393 -1.626 -11.492 1.00 87.38 87 ARG A CA 1
ATOM 677 C C . ARG A 1 87 ? 1.134 -2.109 -12.739 1.00 87.38 87 ARG A C 1
ATOM 679 O O . ARG A 1 87 ? 0.922 -3.245 -13.163 1.00 87.38 87 ARG A O 1
ATOM 686 N N . ASN A 1 88 ? 1.979 -1.268 -13.328 1.00 88.69 88 ASN A N 1
ATOM 687 C CA . ASN A 1 88 ? 2.736 -1.606 -14.533 1.00 88.69 88 ASN A CA 1
ATOM 688 C C . ASN A 1 88 ? 3.748 -2.722 -14.263 1.00 88.69 88 ASN A C 1
ATOM 690 O O . ASN A 1 88 ? 3.837 -3.667 -15.044 1.00 88.69 88 ASN A O 1
ATOM 694 N N . THR A 1 89 ? 4.463 -2.654 -13.141 1.00 87.56 89 THR A N 1
ATOM 695 C CA . THR A 1 89 ? 5.418 -3.682 -12.716 1.00 87.56 89 THR A CA 1
ATOM 696 C C . THR A 1 89 ? 4.722 -5.020 -12.498 1.00 87.56 89 THR A C 1
ATOM 698 O O . THR A 1 89 ? 5.178 -6.038 -13.019 1.00 87.56 89 THR A O 1
ATOM 701 N N . PHE A 1 90 ? 3.584 -5.032 -11.800 1.00 86.12 90 PHE A N 1
ATOM 702 C CA . PHE A 1 90 ? 2.794 -6.248 -11.610 1.00 86.12 90 PHE A CA 1
ATOM 703 C C . PHE A 1 90 ? 2.303 -6.823 -12.946 1.00 86.12 90 PHE A C 1
ATOM 705 O O . PHE A 1 90 ? 2.509 -8.003 -13.223 1.00 86.12 90 PHE A O 1
ATOM 712 N N . GLY A 1 91 ? 1.725 -5.983 -13.811 1.00 84.38 91 GLY A N 1
ATOM 713 C CA . GLY A 1 91 ? 1.251 -6.398 -15.132 1.00 84.38 91 GLY A CA 1
ATOM 714 C C . GLY A 1 91 ? 2.362 -6.986 -16.004 1.00 84.38 91 GLY A C 1
ATOM 715 O O . GLY A 1 91 ? 2.189 -8.064 -16.566 1.00 84.38 91 GLY A O 1
ATOM 716 N N . ARG A 1 92 ? 3.532 -6.336 -16.061 1.00 86.12 92 ARG A N 1
ATOM 717 C CA . ARG A 1 92 ? 4.700 -6.835 -16.807 1.00 86.12 92 ARG A CA 1
ATOM 718 C C . ARG A 1 92 ? 5.164 -8.197 -16.298 1.00 86.12 92 ARG A C 1
ATOM 720 O O . ARG A 1 92 ? 5.391 -9.084 -17.110 1.00 86.12 92 ARG A O 1
ATOM 727 N N . ARG A 1 93 ? 5.245 -8.395 -14.975 1.00 86.12 93 ARG A N 1
ATOM 728 C CA . ARG A 1 93 ? 5.607 -9.698 -14.383 1.00 86.12 93 ARG A CA 1
ATOM 729 C C . ARG A 1 93 ? 4.630 -10.803 -14.788 1.00 86.12 93 ARG A C 1
ATOM 731 O O . ARG A 1 93 ? 5.058 -11.913 -15.084 1.00 86.12 93 ARG A O 1
ATOM 738 N N . PHE A 1 94 ? 3.334 -10.500 -14.840 1.00 82.75 94 PHE A N 1
ATOM 739 C CA . PHE A 1 94 ? 2.314 -11.455 -15.283 1.00 82.75 94 PHE A CA 1
ATOM 740 C C . PHE A 1 94 ? 2.443 -11.807 -16.766 1.00 82.75 94 PHE A C 1
ATOM 742 O O . PHE A 1 94 ? 2.372 -12.986 -17.110 1.00 82.75 94 PHE A O 1
ATOM 749 N N . LEU A 1 95 ? 2.685 -10.810 -17.622 1.00 82.75 95 LEU A N 1
ATOM 750 C CA . LEU A 1 95 ? 2.897 -11.021 -19.056 1.00 82.75 95 LEU A CA 1
ATOM 751 C C . LEU A 1 95 ? 4.146 -11.866 -19.329 1.00 82.75 95 LEU A C 1
ATOM 753 O O . LEU A 1 95 ? 4.063 -12.838 -20.072 1.00 82.75 95 LEU A O 1
ATOM 757 N N . ILE A 1 96 ? 5.273 -11.546 -18.683 1.00 85.69 96 ILE A N 1
ATOM 758 C CA . ILE A 1 96 ? 6.532 -12.299 -18.817 1.00 85.69 96 ILE A CA 1
ATOM 759 C C . ILE A 1 96 ? 6.353 -13.753 -18.362 1.00 85.69 96 ILE A C 1
ATOM 761 O O . ILE A 1 96 ? 6.870 -14.666 -18.992 1.00 85.69 96 ILE A O 1
ATOM 765 N N . ALA A 1 97 ? 5.571 -13.988 -17.305 1.00 83.12 97 ALA A N 1
ATOM 766 C CA . ALA A 1 97 ? 5.275 -15.333 -16.815 1.00 83.12 97 ALA A CA 1
ATOM 767 C C . ALA A 1 97 ? 4.268 -16.117 -17.687 1.00 83.12 97 ALA A C 1
ATOM 769 O O . ALA A 1 97 ? 3.817 -17.183 -17.268 1.00 83.12 97 ALA A O 1
ATOM 770 N N . GLY A 1 98 ? 3.840 -15.580 -18.839 1.00 74.06 98 GLY A N 1
ATOM 771 C CA . GLY A 1 98 ? 2.822 -16.191 -19.702 1.00 74.06 98 GLY 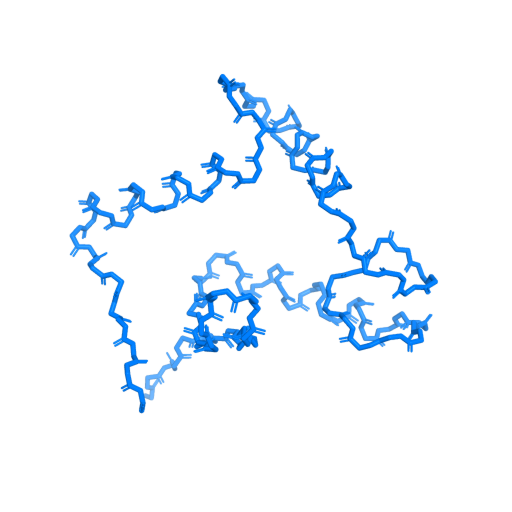A CA 1
ATOM 772 C C . GLY A 1 98 ? 1.431 -16.275 -19.060 1.00 74.06 98 GLY A C 1
ATOM 773 O O . GLY A 1 98 ? 0.552 -16.987 -19.547 1.00 74.06 98 GLY A O 1
ATOM 774 N N . LYS A 1 99 ? 1.201 -15.566 -17.947 1.00 69.75 99 LYS A N 1
ATOM 775 C CA . LYS A 1 99 ? -0.066 -15.590 -17.213 1.00 69.75 99 LYS A CA 1
ATOM 776 C C . LYS A 1 99 ? -0.993 -14.525 -17.785 1.00 69.75 99 LYS A C 1
ATOM 778 O O . LYS A 1 99 ? -0.983 -13.374 -17.353 1.00 69.75 99 LYS A O 1
ATOM 783 N N . LEU A 1 100 ? -1.846 -14.920 -18.728 1.00 61.09 100 LEU A N 1
ATOM 784 C CA . LEU A 1 100 ? -3.003 -14.104 -19.088 1.00 61.09 100 LEU A CA 1
ATOM 785 C C . LEU A 1 100 ? -3.912 -13.982 -17.862 1.00 61.09 100 LEU A C 1
ATOM 787 O O . LEU A 1 100 ? -4.229 -14.975 -17.200 1.00 61.09 100 LEU A O 1
ATOM 791 N N . MET A 1 101 ? -4.326 -12.756 -17.544 1.00 55.84 101 MET A N 1
ATOM 792 C CA . MET A 1 101 ? -5.312 -12.504 -16.501 1.00 55.84 101 MET A CA 1
ATOM 793 C C . MET A 1 101 ? -6.619 -13.166 -16.954 1.00 55.84 101 MET A C 1
ATOM 795 O O . MET A 1 101 ? -7.345 -12.602 -17.772 1.00 55.84 101 MET A O 1
ATOM 799 N N . LYS A 1 102 ? -6.892 -14.394 -16.488 1.00 48.88 102 LYS A N 1
ATOM 800 C CA . LYS A 1 102 ? -8.157 -15.081 -16.763 1.00 48.88 102 LYS A CA 1
ATOM 801 C C . LYS A 1 102 ? -9.265 -14.188 -16.215 1.00 48.88 102 LYS A C 1
ATOM 803 O O . LYS A 1 102 ? -9.432 -14.066 -15.004 1.00 48.88 102 LYS A O 1
ATOM 808 N N . ARG A 1 103 ? -9.978 -13.504 -17.111 1.00 42.97 103 ARG A N 1
ATOM 809 C CA . ARG A 1 103 ? -11.238 -12.850 -16.776 1.00 42.97 103 ARG A CA 1
ATOM 810 C C . ARG A 1 103 ? -12.187 -13.976 -16.402 1.00 42.97 103 ARG A C 1
ATOM 812 O O . ARG A 1 103 ? -12.646 -14.697 -17.280 1.00 42.97 103 ARG A O 1
ATOM 819 N N . SER A 1 104 ? -12.437 -14.155 -15.111 1.00 41.62 104 SER A N 1
ATOM 820 C CA . SER A 1 104 ? -13.592 -14.923 -14.664 1.00 41.62 104 SER A CA 1
ATOM 821 C C . SER A 1 104 ? -14.823 -14.126 -15.082 1.00 41.62 104 SER A C 1
ATOM 823 O O . SER A 1 104 ? -15.221 -13.186 -14.396 1.00 41.62 104 SER A O 1
ATOM 825 N N . VAL A 1 105 ? -15.335 -14.425 -16.275 1.00 37.47 105 VAL A N 1
ATOM 826 C CA . VAL A 1 105 ? -16.697 -14.076 -16.664 1.00 37.47 105 VAL A CA 1
ATOM 827 C C . VAL A 1 105 ? -17.574 -15.030 -15.864 1.00 37.47 105 VAL A C 1
ATOM 829 O O . VAL A 1 105 ? -17.423 -16.244 -15.994 1.00 37.47 105 VAL A O 1
ATOM 832 N N . SER A 1 106 ? -18.365 -14.469 -14.955 1.00 37.31 106 SER A N 1
ATOM 833 C CA . SER A 1 106 ? -19.486 -15.169 -14.337 1.00 37.31 106 SER A CA 1
ATOM 834 C C . SER A 1 106 ? -20.763 -14.752 -15.035 1.00 37.31 106 SER A C 1
ATOM 836 O O . SER A 1 106 ? -20.777 -13.617 -15.568 1.00 37.31 106 SER A O 1
#

Secondary structure (DSSP, 8-state):
---PPPEEEE--BTTBPPEEEEPPHHHHHHHHHHHHHHHHS--SS--SSBSSTT-PBPPHHHHHHHHHHHHHHTT---S--SHHHHHHHHHHHHHHTT--------

pLDDT: mean 81.1, std 13.05, range [37.31, 92.94]

Sequence (106 aa):
MGSARPTIFADKHGARIARRVPIEMFAVEVLRAYLDERRSMKCATSWLFVTTASGKPMRPDTLLIRVRAALHEANLSAPDESPRLLRNTFGRRFLIAGKLMKRSVS

Radius of gyration: 16.01 Å; chains: 1; bounding box: 35×42×36 Å

Foldseek 3Di:
DDPDFDWDWDPDDVPDHIATHGDDPVCVVVLVVLVVVVVVQCEPDPDSDDDDSVNDHDDQVNQQVVQQVVCVVVVHDDPDSGVVVVVVVVVVVCVVVVNDPPGPDD